Protein AF-A0A1G3IA11-F1 (afdb_monomer_lite)

Secondary structure (DSSP, 8-state):
-----------HHHHHHHHHHHHHTT--HHHHHHHHHHHHHHHSS-SS------HHHHHHHHSPP-----SSHHHHHHHHT-

Foldseek 3Di:
DDDDDDDDDDDPVVVVVVQVVCVVVVHDPVRVVVVQVVCCVVVVDGPDDPDPDPPVSVCVVPDDDDPDDDPDPVVVCVVVVD

pLDDT: mean 87.13, std 9.47, range [57.03, 98.0]

Radius of gyration: 21.88 Å; chains: 1; bounding box: 40×24×58 Å

Structure (mmCIF, N/CA/C/O backbone):
data_AF-A0A1G3IA11-F1
#
_entry.id   AF-A0A1G3IA11-F1
#
loop_
_atom_site.group_PDB
_atom_site.id
_atom_site.type_symbol
_atom_site.label_atom_id
_atom_site.label_alt_id
_atom_site.label_comp_id
_atom_site.label_asym_id
_atom_site.label_entity_id
_atom_site.label_seq_id
_atom_site.pdbx_PDB_ins_code
_atom_site.Cartn_x
_atom_site.Cartn_y
_atom_site.Cartn_z
_atom_site.occupancy
_atom_site.B_iso_or_equiv
_atom_site.auth_seq_id
_atom_site.auth_comp_id
_atom_site.auth_asym_id
_atom_site.auth_atom_id
_atom_site.pdbx_PDB_model_num
ATOM 1 N N . MET A 1 1 ? 13.199 -0.682 22.986 1.00 62.53 1 MET A N 1
ATOM 2 C CA . MET A 1 1 ? 12.772 -0.375 21.604 1.00 62.53 1 MET A CA 1
ATOM 3 C C . MET A 1 1 ? 11.834 0.821 21.674 1.00 62.53 1 MET A C 1
ATOM 5 O O . MET A 1 1 ? 10.910 0.776 22.474 1.00 62.53 1 MET A O 1
ATOM 9 N N . ARG A 1 2 ? 12.117 1.915 20.956 1.00 83.50 2 ARG A N 1
ATOM 10 C CA . ARG A 1 2 ? 11.207 3.072 20.905 1.00 83.50 2 ARG A CA 1
ATOM 11 C C . ARG A 1 2 ? 10.127 2.796 19.863 1.00 83.50 2 ARG A C 1
ATOM 13 O O . ARG A 1 2 ? 10.439 2.300 18.786 1.00 83.50 2 ARG A O 1
ATOM 20 N N . THR A 1 3 ? 8.881 3.085 20.204 1.00 89.38 3 THR A N 1
ATOM 21 C CA . THR A 1 3 ? 7.727 2.940 19.313 1.00 89.38 3 THR A CA 1
ATOM 22 C C . THR A 1 3 ? 7.083 4.299 19.115 1.00 89.38 3 THR A C 1
ATOM 24 O O . THR A 1 3 ? 6.920 5.039 20.083 1.00 89.38 3 THR A O 1
ATOM 27 N N . GLU A 1 4 ? 6.671 4.594 17.889 1.00 93.50 4 GLU A N 1
ATOM 28 C CA . GLU A 1 4 ? 5.865 5.771 17.575 1.00 93.50 4 GLU A CA 1
ATOM 29 C C . GLU A 1 4 ? 4.476 5.364 17.086 1.00 93.50 4 GLU A C 1
ATOM 31 O O . GLU A 1 4 ? 4.277 4.263 16.569 1.00 93.50 4 GLU A O 1
ATOM 36 N N . THR A 1 5 ? 3.498 6.246 17.300 1.00 93.19 5 THR A N 1
ATOM 37 C CA . THR A 1 5 ? 2.103 6.006 16.916 1.00 93.19 5 THR A CA 1
ATOM 38 C C . THR A 1 5 ? 1.797 6.701 15.599 1.00 93.19 5 THR A C 1
ATOM 40 O O . THR A 1 5 ? 1.941 7.915 15.489 1.00 93.19 5 THR A O 1
ATOM 43 N N . LEU A 1 6 ? 1.287 5.944 14.632 1.00 93.06 6 LEU A N 1
ATOM 44 C CA . LEU A 1 6 ? 0.789 6.468 13.366 1.00 93.06 6 LEU A CA 1
ATOM 45 C C . LEU A 1 6 ? -0.728 6.698 13.457 1.00 93.06 6 LEU A C 1
ATOM 47 O O . LEU A 1 6 ? -1.479 5.771 13.757 1.00 93.06 6 LEU A O 1
ATOM 51 N N . ARG A 1 7 ? -1.185 7.931 13.205 1.00 93.38 7 ARG A N 1
ATOM 52 C CA . ARG A 1 7 ? -2.613 8.291 13.143 1.00 93.38 7 ARG A CA 1
ATOM 53 C C . ARG A 1 7 ? -2.950 8.799 11.748 1.00 93.38 7 ARG A C 1
ATOM 55 O O . ARG A 1 7 ? -2.408 9.812 11.324 1.00 93.38 7 ARG A O 1
ATOM 62 N N . ILE A 1 8 ? -3.859 8.113 11.060 1.00 92.44 8 ILE A N 1
ATOM 63 C CA . ILE A 1 8 ? -4.268 8.432 9.688 1.00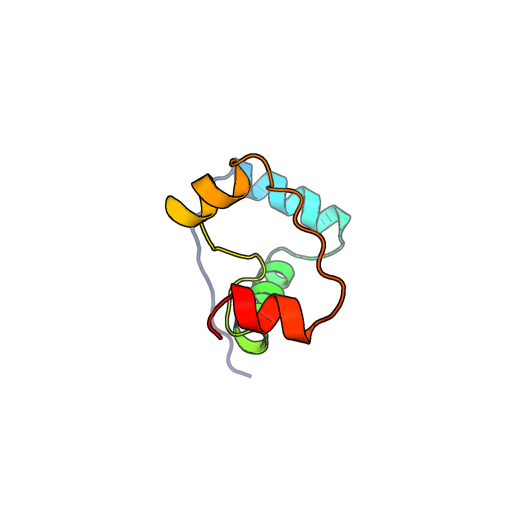 92.44 8 ILE A CA 1
ATOM 64 C C . ILE A 1 8 ? -5.796 8.493 9.637 1.00 92.44 8 ILE A C 1
ATOM 66 O O . ILE A 1 8 ? -6.473 7.653 10.230 1.00 92.44 8 ILE A O 1
ATOM 70 N N . ARG A 1 9 ? -6.337 9.494 8.936 1.00 96.12 9 ARG A N 1
ATOM 71 C CA . ARG A 1 9 ? -7.756 9.527 8.564 1.00 96.12 9 ARG A CA 1
ATOM 72 C C . ARG A 1 9 ? -7.929 8.775 7.255 1.00 96.12 9 ARG A C 1
ATOM 74 O O . ARG A 1 9 ? -7.215 9.063 6.302 1.00 96.12 9 ARG A O 1
ATOM 81 N N . ILE A 1 10 ? -8.873 7.845 7.226 1.00 94.94 10 ILE A N 1
ATOM 82 C CA . ILE A 1 10 ? -9.230 7.085 6.029 1.00 94.94 10 ILE A CA 1
ATOM 83 C C . ILE A 1 10 ? -10.746 7.048 5.908 1.00 94.94 10 ILE A C 1
ATOM 85 O O . ILE A 1 10 ? -11.452 7.166 6.914 1.00 94.94 10 ILE A O 1
ATOM 89 N N . GLU A 1 11 ? -11.235 6.884 4.688 1.00 98.00 11 GLU A N 1
ATOM 90 C CA . GLU A 1 11 ? -12.661 6.709 4.445 1.00 98.00 11 GLU A CA 1
ATOM 91 C C . GLU A 1 11 ? -13.169 5.431 5.141 1.00 98.00 11 GLU A C 1
ATOM 93 O O . GLU A 1 11 ? -12.493 4.396 5.082 1.00 98.00 11 GLU A O 1
ATOM 98 N N . PRO A 1 12 ? -14.332 5.473 5.821 1.00 97.06 12 PRO A N 1
ATOM 99 C CA . PRO A 1 12 ? -14.857 4.319 6.552 1.00 97.06 12 PRO A CA 1
ATOM 100 C C . PRO A 1 12 ? -15.059 3.086 5.669 1.00 97.06 12 PRO A C 1
ATOM 102 O O . PRO A 1 12 ? -14.731 1.974 6.082 1.00 97.06 12 PRO A O 1
ATOM 105 N N . ASP A 1 13 ? -15.541 3.291 4.445 1.00 97.75 13 ASP A N 1
ATOM 106 C CA . ASP A 1 13 ? -15.816 2.198 3.517 1.00 97.75 13 ASP A CA 1
ATOM 107 C C . ASP A 1 13 ? -14.511 1.566 3.035 1.00 97.75 13 ASP A C 1
ATOM 109 O O . ASP A 1 13 ? -14.363 0.344 3.079 1.00 97.75 13 ASP A O 1
ATOM 113 N N . LEU A 1 14 ? -13.514 2.383 2.679 1.00 96.81 14 LEU A N 1
ATOM 114 C CA . LEU A 1 14 ? -12.180 1.900 2.314 1.00 96.81 14 LEU A CA 1
ATOM 115 C C . LEU A 1 14 ? -11.556 1.068 3.443 1.00 96.81 14 LEU A C 1
ATOM 117 O O . LEU A 1 14 ? -10.979 0.009 3.188 1.00 96.81 14 LEU A O 1
ATOM 121 N N . LYS A 1 15 ? -11.709 1.515 4.698 1.00 95.12 15 LYS A N 1
ATOM 122 C CA . LYS A 1 15 ? -11.243 0.772 5.874 1.00 95.12 15 LYS A CA 1
ATOM 123 C C . LYS A 1 15 ? -11.868 -0.616 5.952 1.00 95.12 15 LYS A C 1
ATOM 125 O O . LYS A 1 15 ? -11.140 -1.588 6.132 1.00 95.12 15 LYS A O 1
ATOM 130 N N . GLN A 1 16 ? -13.194 -0.699 5.847 1.00 96.81 16 GLN A N 1
ATOM 131 C CA . GLN A 1 16 ? -13.907 -1.970 5.984 1.00 96.81 16 GLN A CA 1
ATOM 132 C C . GLN A 1 16 ? -13.488 -2.971 4.910 1.00 96.81 16 GLN A C 1
ATOM 134 O O . GLN A 1 16 ? -13.222 -4.130 5.228 1.00 96.81 16 GLN A O 1
ATOM 139 N N . HIS A 1 17 ? -13.378 -2.524 3.657 1.00 97.44 17 HIS A N 1
ATOM 140 C CA . HIS A 1 17 ? -12.960 -3.394 2.558 1.00 97.44 17 HIS A CA 1
ATOM 141 C C . HIS A 1 17 ? -11.526 -3.898 2.756 1.00 97.44 17 HIS A C 1
ATOM 143 O O . HIS A 1 17 ? -11.274 -5.095 2.630 1.00 97.44 17 HIS A O 1
ATOM 149 N N . ALA A 1 18 ? -10.595 -3.016 3.132 1.00 96.06 18 ALA A N 1
ATOM 150 C CA . ALA A 1 18 ? -9.218 -3.415 3.408 1.00 96.06 18 ALA A CA 1
ATOM 151 C C . ALA A 1 18 ? -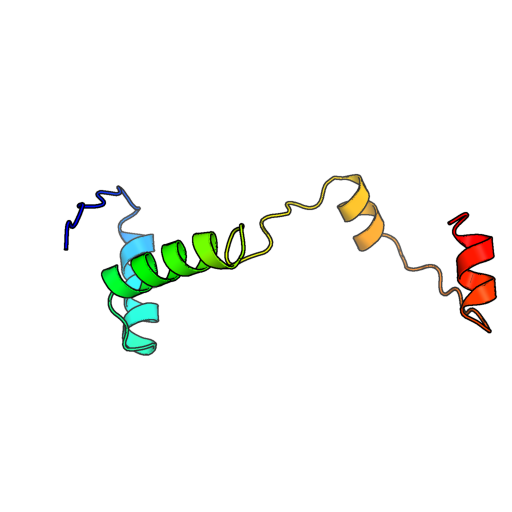9.130 -4.408 4.583 1.00 96.06 18 ALA A C 1
ATOM 153 O O . ALA A 1 18 ? -8.427 -5.412 4.493 1.00 96.06 18 ALA A O 1
ATOM 15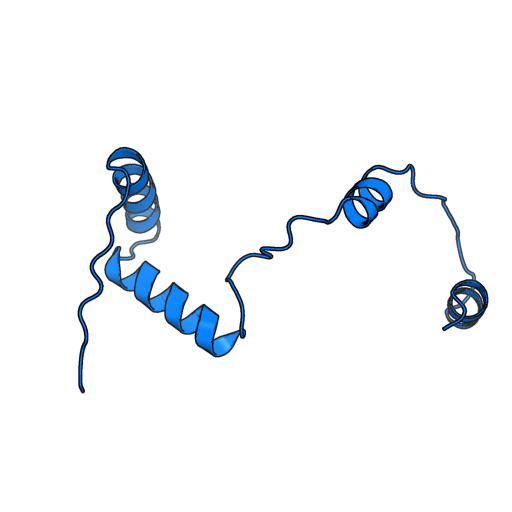4 N N . GLU A 1 19 ? -9.880 -4.177 5.665 1.00 95.50 19 GLU A N 1
ATOM 155 C CA . GLU A 1 19 ? -9.912 -5.075 6.828 1.00 95.50 19 GLU A CA 1
ATOM 156 C C . GLU A 1 19 ? -10.479 -6.461 6.493 1.00 95.50 19 GLU A C 1
ATOM 158 O O . GLU A 1 19 ? -9.995 -7.455 7.038 1.00 95.50 19 GLU A O 1
ATOM 163 N N . ALA A 1 20 ? -11.451 -6.552 5.582 1.00 97.00 20 ALA A N 1
ATOM 164 C CA . ALA A 1 20 ? -11.957 -7.835 5.098 1.00 97.00 20 ALA A CA 1
ATOM 165 C C . ALA A 1 20 ? -10.862 -8.635 4.370 1.00 97.00 20 ALA A C 1
ATOM 167 O O . ALA A 1 20 ? -10.656 -9.808 4.683 1.00 97.00 20 ALA A O 1
ATOM 168 N N . VAL A 1 21 ? -10.107 -7.979 3.482 1.00 97.44 21 VAL A N 1
ATOM 169 C CA . VAL A 1 21 ? -8.980 -8.598 2.764 1.00 97.44 21 VAL A CA 1
ATOM 170 C C . VAL A 1 21 ? -7.877 -9.022 3.735 1.00 97.44 21 VAL A C 1
ATOM 172 O O . VAL A 1 21 ? -7.386 -10.147 3.678 1.00 97.44 21 VAL A O 1
ATOM 175 N N . PHE A 1 22 ? -7.497 -8.160 4.679 1.00 96.75 22 PHE A N 1
ATOM 176 C CA . PHE A 1 22 ? -6.470 -8.496 5.668 1.00 96.75 22 PHE A CA 1
ATOM 177 C C . PHE A 1 22 ? -6.877 -9.663 6.566 1.00 96.75 22 PHE A C 1
ATOM 179 O O . PHE A 1 22 ? -6.037 -10.503 6.891 1.00 96.75 22 PHE A O 1
ATOM 186 N N . LYS A 1 23 ? -8.163 -9.761 6.918 1.00 96.12 23 LYS A N 1
ATOM 187 C CA . LYS A 1 23 ? -8.700 -10.890 7.679 1.00 96.12 23 LYS A CA 1
ATOM 188 C C . LYS A 1 23 ? -8.585 -12.203 6.907 1.00 96.12 23 LYS A C 1
ATOM 190 O O . LYS A 1 23 ? -8.218 -13.209 7.508 1.00 96.12 23 LYS A O 1
ATOM 195 N N . GLU A 1 24 ? -8.873 -12.194 5.609 1.00 97.19 24 GLU A N 1
ATOM 196 C CA . GLU A 1 24 ? -8.705 -13.368 4.744 1.00 97.19 24 GLU A CA 1
ATOM 197 C C . GLU A 1 24 ? -7.232 -13.794 4.648 1.00 97.19 24 GLU A C 1
ATOM 199 O O . GLU A 1 24 ? -6.920 -14.980 4.711 1.00 97.19 24 GLU A O 1
ATOM 204 N N . LEU A 1 25 ? -6.319 -12.821 4.613 1.00 96.12 25 LEU A N 1
ATOM 205 C CA . LEU A 1 25 ? -4.871 -13.047 4.639 1.00 96.12 25 LEU A CA 1
ATOM 206 C C . LEU A 1 25 ? -4.317 -13.397 6.034 1.00 96.12 25 LEU A C 1
ATOM 208 O O . LEU A 1 25 ? -3.132 -13.699 6.162 1.00 96.12 25 LEU A O 1
ATOM 212 N N . GLY A 1 26 ? -5.141 -13.344 7.086 1.00 96.19 26 GLY A N 1
ATOM 213 C CA . GLY A 1 26 ? -4.731 -13.639 8.460 1.00 96.19 26 GLY A CA 1
ATOM 214 C C . GLY A 1 26 ? -3.816 -12.588 9.099 1.00 96.19 26 GLY A C 1
ATOM 215 O O . GLY A 1 26 ? -3.133 -12.898 10.074 1.00 96.19 26 GLY A O 1
ATOM 216 N N . ILE A 1 27 ? -3.797 -11.355 8.583 1.00 96.56 27 ILE A N 1
ATOM 217 C CA . ILE A 1 27 ? -2.943 -10.269 9.085 1.00 96.56 27 ILE A CA 1
ATOM 218 C C . ILE A 1 27 ? -3.761 -9.142 9.712 1.00 96.56 27 ILE A C 1
ATOM 220 O O . ILE A 1 27 ? -4.906 -8.874 9.351 1.00 96.56 27 ILE A O 1
ATOM 224 N N . SER A 1 28 ? -3.156 -8.443 10.672 1.00 95.00 28 SER A N 1
ATOM 225 C CA . SER A 1 28 ? -3.773 -7.254 11.270 1.00 95.00 28 SER A CA 1
ATOM 226 C C . SER A 1 28 ? -3.527 -5.997 10.433 1.00 95.00 28 SER A C 1
ATOM 228 O O . SER A 1 28 ? -2.509 -5.876 9.751 1.00 95.00 28 SER A O 1
ATOM 230 N N . ASN A 1 29 ? -4.397 -4.994 10.580 1.00 93.31 29 ASN A N 1
ATOM 231 C CA . ASN A 1 29 ? -4.222 -3.677 9.955 1.00 93.31 29 ASN A CA 1
ATOM 232 C C . ASN A 1 29 ? -2.838 -3.070 10.265 1.00 93.31 29 ASN A C 1
ATOM 234 O O . ASN A 1 29 ? -2.116 -2.603 9.386 1.00 93.31 29 ASN A O 1
ATOM 238 N N . SER A 1 30 ? -2.422 -3.143 11.530 1.00 93.81 30 SER A N 1
ATOM 239 C CA . SER A 1 30 ? -1.115 -2.652 11.974 1.00 93.81 30 SER A CA 1
ATOM 240 C C . SER A 1 30 ? 0.051 -3.420 11.352 1.00 93.81 30 SER A C 1
ATOM 242 O O . SER A 1 30 ? 1.131 -2.862 11.173 1.00 93.81 30 SER A O 1
ATOM 244 N N . GLU A 1 31 ? -0.130 -4.703 11.054 1.00 95.19 31 GLU A N 1
ATOM 245 C CA . GLU A 1 31 ? 0.889 -5.529 10.414 1.00 95.19 31 GLU A CA 1
ATOM 246 C C . GLU A 1 31 ? 1.044 -5.198 8.938 1.00 95.19 31 GLU A C 1
ATOM 248 O O . GLU A 1 31 ? 2.171 -4.951 8.514 1.00 95.19 31 GLU A O 1
ATOM 253 N N . ALA A 1 32 ? -0.064 -5.061 8.209 1.00 94.69 32 ALA A N 1
ATOM 254 C CA . ALA A 1 32 ? -0.056 -4.601 6.823 1.00 94.69 32 ALA A CA 1
ATOM 255 C C . ALA A 1 32 ? 0.663 -3.246 6.686 1.00 94.69 32 ALA A C 1
ATOM 257 O O . ALA A 1 32 ? 1.551 -3.080 5.848 1.00 94.69 32 ALA A O 1
ATOM 258 N N . VAL A 1 33 ? 0.370 -2.297 7.583 1.00 94.00 33 VAL A N 1
ATOM 259 C CA . VAL A 1 33 ? 1.057 -0.998 7.607 1.00 94.00 33 VAL A CA 1
ATOM 260 C C . VAL A 1 33 ? 2.551 -1.162 7.905 1.00 94.00 33 VAL A C 1
ATOM 262 O O . VAL A 1 33 ? 3.381 -0.593 7.202 1.00 94.00 33 VAL A O 1
ATOM 265 N N . ARG A 1 34 ? 2.944 -1.969 8.899 1.00 94.12 34 ARG A N 1
ATOM 266 C CA . ARG A 1 34 ? 4.374 -2.221 9.170 1.00 94.12 34 ARG A CA 1
ATOM 267 C C . ARG A 1 34 ? 5.086 -2.871 7.982 1.00 94.12 34 ARG A C 1
ATOM 269 O O . ARG A 1 34 ? 6.238 -2.527 7.722 1.00 94.12 34 ARG A O 1
ATOM 276 N N . MET A 1 35 ? 4.428 -3.790 7.275 1.00 94.31 35 MET A N 1
ATOM 277 C CA . MET A 1 35 ? 4.964 -4.422 6.066 1.00 94.31 35 MET A CA 1
ATOM 278 C C . MET A 1 35 ? 5.200 -3.393 4.963 1.00 94.31 35 MET A C 1
ATOM 280 O O . MET A 1 35 ? 6.275 -3.393 4.370 1.00 94.31 35 MET A O 1
ATOM 284 N N . TYR A 1 36 ? 4.260 -2.467 4.758 1.00 93.25 36 TYR A N 1
ATOM 285 C CA . TYR A 1 36 ? 4.429 -1.360 3.817 1.00 93.25 36 TYR A CA 1
ATOM 286 C C . TYR A 1 36 ? 5.689 -0.531 4.117 1.00 93.25 36 TYR A C 1
ATOM 288 O O . TYR A 1 36 ? 6.519 -0.335 3.234 1.00 93.25 36 TYR A O 1
ATOM 296 N N . TYR A 1 37 ? 5.904 -0.112 5.369 1.00 94.00 37 TYR A N 1
ATOM 297 C CA . TYR A 1 37 ? 7.116 0.643 5.726 1.00 94.00 37 TYR A CA 1
ATOM 298 C C . TYR A 1 37 ? 8.397 -0.165 5.497 1.00 94.00 37 TYR A C 1
ATOM 300 O O . TYR A 1 37 ? 9.390 0.379 5.017 1.00 94.00 37 TYR A O 1
ATOM 308 N N . ARG A 1 38 ? 8.384 -1.468 5.808 1.00 94.31 38 ARG A N 1
ATOM 309 C CA . ARG A 1 38 ? 9.530 -2.347 5.527 1.00 94.31 38 ARG A CA 1
ATOM 310 C C . ARG A 1 38 ? 9.815 -2.440 4.034 1.00 94.31 38 ARG A C 1
ATOM 312 O O . ARG A 1 38 ? 10.982 -2.411 3.659 1.00 94.31 38 ARG A O 1
ATOM 319 N N . TRP A 1 39 ? 8.776 -2.510 3.205 1.00 93.94 39 TRP A N 1
ATOM 320 C CA . TRP A 1 39 ? 8.932 -2.503 1.756 1.00 93.94 39 TRP A CA 1
ATOM 321 C C . TRP A 1 39 ? 9.579 -1.211 1.270 1.00 93.94 39 TRP A C 1
ATOM 323 O O . TRP A 1 39 ? 10.563 -1.267 0.543 1.00 93.94 39 TRP A O 1
ATOM 333 N N . VAL A 1 40 ? 9.076 -0.057 1.714 1.00 93.50 40 VAL A N 1
ATOM 334 C CA . VAL A 1 40 ? 9.622 1.248 1.309 1.00 93.50 40 VAL A CA 1
ATOM 335 C C . VAL A 1 40 ? 11.104 1.361 1.658 1.00 93.50 40 VAL A C 1
ATOM 337 O O . VAL A 1 40 ? 11.899 1.806 0.833 1.00 93.50 40 VAL A O 1
ATOM 340 N N . VAL A 1 41 ? 11.492 0.905 2.851 1.00 94.50 41 VAL A N 1
ATOM 341 C CA . VAL A 1 41 ? 12.897 0.904 3.284 1.00 94.50 41 VAL A CA 1
ATOM 342 C C . VAL A 1 41 ? 13.746 -0.071 2.465 1.00 94.50 41 VAL A C 1
ATOM 344 O O . VAL A 1 41 ? 14.865 0.271 2.096 1.00 94.50 41 VAL A O 1
ATOM 347 N N . ALA A 1 42 ? 13.242 -1.274 2.181 1.00 93.69 42 ALA A N 1
ATOM 348 C CA . ALA A 1 42 ? 14.005 -2.305 1.478 1.00 93.69 42 ALA A CA 1
ATOM 349 C C . ALA A 1 42 ? 14.126 -2.045 -0.033 1.00 93.69 42 ALA A C 1
ATOM 351 O O . ALA A 1 42 ? 15.185 -2.268 -0.611 1.00 93.69 42 ALA A O 1
ATOM 352 N N . GLY A 1 43 ? 13.043 -1.597 -0.668 1.00 87.25 43 GLY A N 1
ATOM 353 C CA . GLY A 1 43 ? 12.943 -1.413 -2.115 1.00 87.25 43 GLY A CA 1
ATOM 354 C C . GLY A 1 43 ? 13.251 0.002 -2.601 1.00 87.25 43 GLY A C 1
ATOM 355 O O . GLY A 1 43 ? 13.345 0.209 -3.806 1.00 87.25 43 GLY A O 1
ATOM 356 N N . GLY A 1 44 ? 13.378 0.987 -1.704 1.00 88.25 44 GLY A N 1
ATOM 357 C CA . GLY A 1 44 ? 13.607 2.386 -2.086 1.00 88.25 44 GLY A CA 1
ATOM 358 C C . GLY A 1 44 ? 12.444 3.010 -2.868 1.00 88.25 44 GLY A C 1
ATOM 359 O O . GLY A 1 44 ? 12.643 3.961 -3.619 1.00 88.25 44 GLY A O 1
ATOM 360 N N . GLY A 1 45 ? 11.234 2.466 -2.721 1.00 86.69 45 GLY A N 1
ATOM 361 C CA . GLY A 1 45 ? 10.068 2.847 -3.510 1.00 86.69 45 GLY A CA 1
ATOM 362 C C . GLY A 1 45 ? 8.776 2.216 -2.996 1.00 86.69 45 GLY A C 1
ATOM 363 O O . GLY A 1 45 ? 8.754 1.534 -1.972 1.00 86.69 45 GLY A O 1
ATOM 364 N N . LEU A 1 46 ? 7.674 2.463 -3.699 1.00 87.44 46 LEU A N 1
ATOM 365 C CA . LEU A 1 46 ? 6.367 1.905 -3.351 1.00 87.44 46 LEU A CA 1
ATOM 366 C C . LEU A 1 46 ? 6.281 0.408 -3.725 1.00 87.44 46 LEU A C 1
ATOM 368 O O . LEU A 1 46 ? 6.995 -0.045 -4.618 1.00 87.44 46 LEU A O 1
ATOM 372 N N . PRO A 1 47 ? 5.408 -0.379 -3.063 1.00 84.00 47 PRO A N 1
ATOM 373 C CA . PRO A 1 47 ? 5.170 -1.796 -3.388 1.00 84.00 47 PRO A CA 1
ATOM 374 C C . PRO A 1 47 ? 4.417 -2.034 -4.692 1.00 84.00 47 PRO A C 1
ATOM 376 O O . PRO A 1 47 ? 4.120 -3.169 -5.047 1.00 84.00 47 PRO A O 1
ATOM 379 N N . PHE A 1 48 ? 4.116 -0.964 -5.406 1.00 83.69 48 PHE A N 1
ATOM 380 C CA . PHE A 1 48 ? 3.524 -0.971 -6.723 1.00 83.69 48 PHE A CA 1
ATOM 381 C C . PHE A 1 48 ? 4.242 0.082 -7.558 1.00 83.69 48 PHE A C 1
ATOM 383 O O . PHE A 1 48 ? 4.756 1.072 -7.026 1.00 83.69 48 PHE A O 1
ATOM 390 N N . ASP A 1 49 ? 4.276 -0.138 -8.867 1.00 73.56 49 ASP A N 1
ATOM 391 C CA . ASP A 1 49 ? 4.895 0.797 -9.793 1.00 73.56 49 ASP A CA 1
ATOM 392 C C . ASP A 1 49 ? 4.002 2.042 -9.882 1.00 73.56 49 ASP A C 1
ATOM 394 O O . ASP A 1 49 ? 3.016 2.090 -10.611 1.00 73.56 49 ASP A O 1
ATOM 398 N N . ALA A 1 50 ? 4.307 3.058 -9.075 1.00 65.44 50 ALA A N 1
ATOM 399 C CA . ALA A 1 50 ? 3.575 4.323 -9.051 1.00 65.44 50 ALA A CA 1
ATOM 400 C C . ALA A 1 50 ? 3.925 5.225 -10.249 1.00 65.44 50 ALA A C 1
ATOM 402 O O . ALA A 1 50 ? 3.823 6.451 -10.176 1.00 65.44 50 ALA A O 1
ATOM 403 N N . LYS A 1 51 ? 4.366 4.630 -11.359 1.00 67.56 51 LYS A N 1
ATOM 404 C CA . LYS A 1 51 ? 4.555 5.328 -12.621 1.00 67.56 51 LYS A CA 1
ATOM 405 C C . LYS A 1 51 ? 3.188 5.474 -13.259 1.00 67.56 51 LYS A C 1
ATOM 407 O O . LYS A 1 51 ? 2.713 4.575 -13.942 1.00 67.56 51 LYS A O 1
ATOM 412 N N . VAL A 1 52 ? 2.561 6.629 -13.055 1.00 68.00 52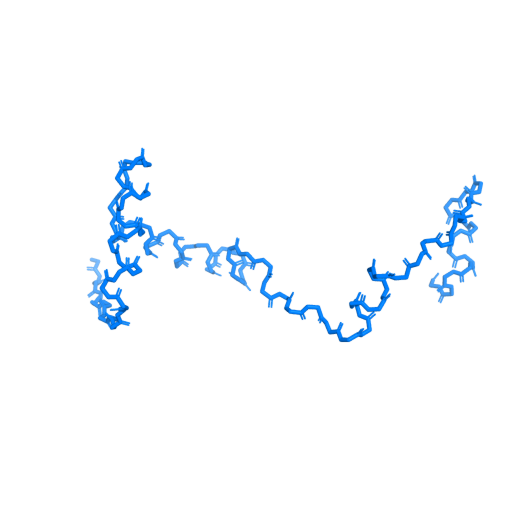 VAL A N 1
ATOM 413 C CA . VAL A 1 52 ? 1.569 7.097 -14.025 1.00 68.00 52 VAL A CA 1
ATOM 414 C C . VAL A 1 52 ? 2.340 7.241 -15.337 1.00 68.00 52 VAL A C 1
ATOM 416 O O . VAL A 1 52 ? 3.257 8.071 -15.385 1.00 68.00 52 VAL A O 1
ATOM 419 N N . PRO A 1 53 ? 2.072 6.411 -16.362 1.00 73.62 53 PRO A N 1
ATOM 420 C CA . PRO A 1 53 ? 2.843 6.480 -17.586 1.00 73.62 53 PRO A CA 1
ATOM 421 C C . PRO A 1 53 ? 2.651 7.881 -18.162 1.00 73.62 53 PRO A C 1
ATOM 423 O O . PRO A 1 53 ? 1.528 8.383 -18.254 1.00 73.62 53 PRO A O 1
ATOM 426 N N . ASN A 1 54 ? 3.755 8.557 -18.480 1.00 80.44 54 ASN A N 1
ATOM 427 C CA . ASN A 1 54 ? 3.663 9.871 -19.105 1.00 80.44 54 ASN A CA 1
ATOM 428 C C . ASN A 1 54 ? 2.991 9.733 -20.485 1.00 80.44 54 ASN A C 1
ATOM 430 O O . ASN A 1 54 ? 2.846 8.631 -21.017 1.00 80.44 54 ASN A O 1
ATOM 434 N N . ILE A 1 55 ? 2.566 10.853 -21.074 1.00 82.31 55 ILE A N 1
ATOM 435 C CA . ILE A 1 55 ? 1.833 10.838 -22.351 1.00 82.31 55 ILE A CA 1
ATOM 436 C C . ILE A 1 55 ? 2.617 10.083 -23.439 1.00 82.31 55 ILE A C 1
ATOM 438 O O . ILE A 1 55 ? 2.010 9.380 -24.240 1.00 82.31 55 ILE A O 1
ATOM 442 N N . GLU A 1 56 ? 3.947 10.185 -23.453 1.00 84.25 56 GLU A N 1
ATOM 443 C CA . GLU A 1 56 ? 4.800 9.468 -24.409 1.00 84.25 56 GLU A CA 1
ATOM 444 C C . GLU A 1 56 ? 4.777 7.951 -24.187 1.00 84.25 56 GLU A C 1
ATOM 446 O O . GLU A 1 56 ? 4.569 7.199 -25.135 1.00 84.25 56 GLU A O 1
ATOM 451 N N . THR A 1 57 ? 4.882 7.502 -22.935 1.00 82.56 57 THR A N 1
ATOM 452 C CA . THR A 1 57 ? 4.783 6.083 -22.561 1.00 82.56 57 THR A CA 1
ATOM 453 C C . THR A 1 57 ? 3.396 5.537 -22.893 1.00 82.56 57 THR A C 1
ATOM 455 O O . THR A 1 57 ? 3.278 4.452 -23.454 1.00 82.56 57 THR A O 1
ATOM 458 N N . MET A 1 58 ? 2.337 6.309 -22.622 1.00 82.88 58 MET A N 1
ATOM 459 C CA . MET A 1 58 ? 0.968 5.936 -22.989 1.00 82.88 58 MET A CA 1
ATOM 460 C C . MET A 1 58 ? 0.797 5.807 -24.503 1.00 82.88 58 MET A C 1
ATOM 462 O O . MET A 1 58 ? 0.179 4.850 -24.957 1.00 82.88 58 MET A O 1
ATOM 466 N N . ARG A 1 59 ? 1.350 6.736 -25.297 1.00 83.38 59 ARG A N 1
ATOM 467 C CA . ARG A 1 59 ? 1.312 6.635 -26.765 1.00 83.38 59 ARG A CA 1
ATOM 468 C C . ARG A 1 59 ? 2.069 5.412 -27.265 1.00 83.38 59 ARG A C 1
ATOM 470 O O . ARG A 1 59 ? 1.562 4.752 -28.156 1.00 83.38 59 ARG A O 1
ATOM 477 N N . ALA A 1 60 ? 3.231 5.100 -26.695 1.00 83.25 60 ALA A N 1
ATOM 478 C C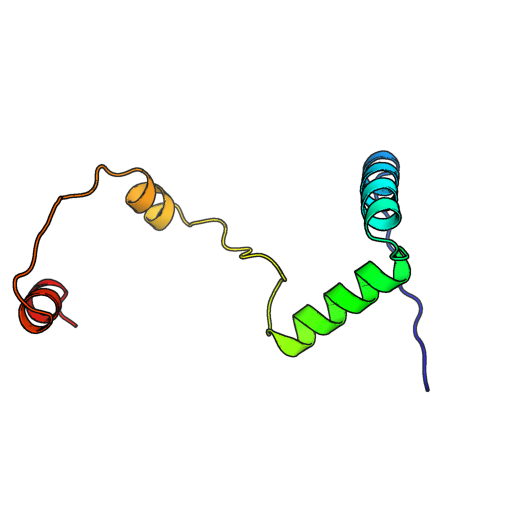A . ALA A 1 60 ? 4.000 3.918 -27.077 1.00 83.25 60 ALA A CA 1
ATOM 479 C C . ALA A 1 60 ? 3.262 2.608 -26.747 1.00 83.25 60 ALA A C 1
ATOM 481 O O . ALA A 1 60 ? 3.282 1.686 -27.551 1.00 83.25 60 ALA A O 1
ATOM 482 N N . ILE A 1 61 ? 2.574 2.538 -25.600 1.00 82.88 61 ILE A N 1
ATOM 483 C CA . ILE A 1 61 ? 1.761 1.371 -25.211 1.00 82.88 61 ILE A CA 1
ATOM 484 C C . ILE A 1 61 ? 0.533 1.206 -26.122 1.00 82.88 61 ILE A C 1
ATOM 486 O O . ILE A 1 61 ? 0.130 0.083 -26.407 1.00 82.88 61 ILE A O 1
ATOM 490 N N . LEU A 1 62 ? -0.088 2.315 -26.537 1.00 84.38 62 LEU A N 1
ATOM 491 C CA . LEU A 1 62 ? -1.305 2.316 -27.359 1.00 84.38 62 LEU A CA 1
ATOM 492 C C . LEU A 1 62 ? -1.032 2.270 -28.869 1.00 84.38 62 LEU A C 1
ATOM 494 O O . LEU A 1 62 ? -1.968 2.064 -29.639 1.00 84.38 62 LEU A O 1
ATOM 498 N N . ALA A 1 63 ? 0.206 2.512 -29.300 1.00 82.19 63 ALA A N 1
ATOM 499 C CA . ALA A 1 63 ? 0.597 2.388 -30.695 1.00 82.19 63 ALA A CA 1
ATOM 500 C C . ALA A 1 63 ? 0.581 0.912 -31.112 1.00 82.19 63 ALA A C 1
ATOM 502 O O . ALA A 1 63 ? 0.961 0.035 -30.337 1.00 82.19 63 ALA A O 1
ATOM 503 N N . GLU A 1 64 ? 0.156 0.635 -32.346 1.00 75.38 64 GLU A N 1
ATOM 504 C CA . GLU A 1 64 ? 0.304 -0.703 -32.913 1.00 75.38 64 GLU A CA 1
ATOM 505 C C . GLU A 1 64 ? 1.800 -1.038 -32.996 1.00 75.38 64 GLU A C 1
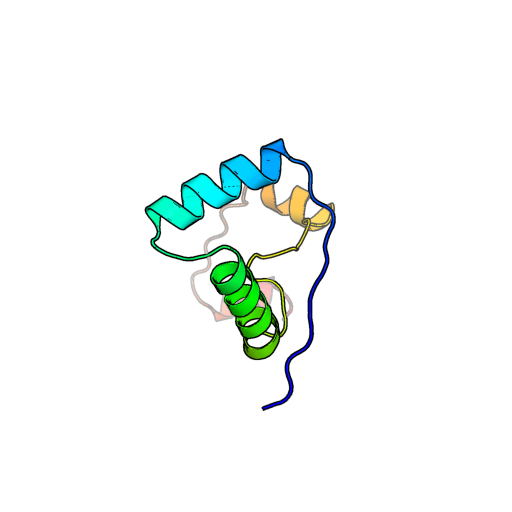ATOM 507 O O . GLU A 1 64 ? 2.579 -0.222 -33.504 1.00 75.38 64 GLU A O 1
ATOM 512 N N . PRO A 1 65 ? 2.233 -2.191 -32.460 1.00 73.38 65 PRO A N 1
ATOM 513 C CA . PRO A 1 65 ? 3.639 -2.542 -32.466 1.00 73.38 65 PRO A CA 1
ATOM 514 C C . PRO A 1 65 ? 4.100 -2.733 -33.911 1.00 73.38 65 PRO A C 1
ATOM 516 O O . PRO A 1 65 ? 3.547 -3.547 -34.649 1.00 73.38 65 PRO A O 1
ATOM 519 N N . GLU A 1 66 ? 5.145 -2.012 -34.313 1.00 72.94 66 GLU A N 1
ATOM 520 C CA . GLU A 1 66 ? 5.873 -2.376 -35.522 1.00 72.94 66 GLU A CA 1
ATOM 521 C C . GLU A 1 66 ? 6.569 -3.716 -35.263 1.00 72.94 66 GLU A C 1
ATOM 523 O O . GLU A 1 66 ? 7.510 -3.798 -34.468 1.00 72.94 66 GLU A O 1
ATOM 528 N N . GLU A 1 67 ? 6.104 -4.785 -35.913 1.00 70.94 67 GLU A N 1
ATOM 529 C CA . GLU A 1 67 ? 6.769 -6.087 -35.877 1.00 70.94 67 GLU A CA 1
ATOM 530 C C . GLU A 1 67 ? 8.123 -5.996 -36.590 1.00 70.94 67 GLU A C 1
ATOM 532 O O . GLU A 1 67 ? 8.259 -6.248 -37.789 1.00 70.94 67 GLU A O 1
ATOM 537 N N . ARG A 1 68 ? 9.156 -5.621 -35.837 1.00 76.81 68 ARG A N 1
ATOM 538 C CA . ARG A 1 68 ? 10.546 -5.655 -36.287 1.00 76.81 68 ARG A CA 1
ATOM 539 C C . ARG A 1 68 ? 11.220 -6.891 -35.714 1.00 76.81 68 ARG A C 1
ATOM 541 O O . ARG A 1 68 ? 11.328 -7.058 -34.501 1.00 76.81 68 ARG A O 1
ATOM 548 N N . THR A 1 69 ? 11.681 -7.766 -36.601 1.00 77.38 69 THR A N 1
ATOM 549 C CA . THR A 1 69 ? 12.489 -8.931 -36.227 1.00 77.38 69 THR A CA 1
ATOM 550 C C . THR A 1 69 ? 13.946 -8.626 -36.531 1.00 77.38 69 THR A C 1
ATOM 552 O O . THR A 1 69 ? 14.270 -8.206 -37.638 1.00 77.38 69 THR A O 1
ATOM 555 N N . TYR A 1 70 ? 14.824 -8.865 -35.561 1.00 83.75 70 TYR A N 1
ATOM 556 C CA . TYR A 1 70 ? 16.265 -8.702 -35.723 1.00 83.75 70 TYR A CA 1
ATOM 557 C C . TYR A 1 70 ? 16.930 -10.075 -35.669 1.00 83.75 70 TYR A C 1
ATOM 559 O O . TYR A 1 70 ? 16.590 -10.903 -34.821 1.00 83.75 70 TYR A O 1
ATOM 567 N N . GLY A 1 71 ? 17.879 -10.323 -36.570 1.00 86.00 71 GLY A N 1
ATOM 568 C CA . GLY A 1 71 ? 18.599 -11.593 -36.655 1.00 86.00 71 GLY A CA 1
ATOM 569 C C . GLY A 1 71 ? 19.683 -11.735 -35.588 1.00 86.00 71 GLY A C 1
ATOM 570 O O . GLY A 1 71 ? 20.134 -12.844 -35.298 1.00 86.00 71 GLY A O 1
ATOM 571 N N . SER A 1 72 ? 20.110 -10.628 -34.975 1.00 86.50 72 SER A N 1
ATOM 572 C CA . SER A 1 72 ? 21.066 -10.654 -33.871 1.00 86.50 72 SER A CA 1
ATOM 573 C C . SER A 1 72 ? 20.961 -9.433 -32.959 1.00 86.50 72 SER A C 1
ATOM 575 O O . SER A 1 72 ? 20.527 -8.354 -33.356 1.00 86.50 72 SER A O 1
ATOM 577 N N . PHE A 1 73 ? 21.466 -9.574 -31.731 1.00 84.31 73 PHE A N 1
ATOM 578 C CA . PHE A 1 73 ? 21.567 -8.472 -30.769 1.00 84.31 73 PHE A CA 1
ATOM 579 C C . PHE A 1 73 ? 22.404 -7.286 -31.294 1.00 84.31 73 PHE A C 1
ATOM 581 O O . PHE A 1 73 ? 22.166 -6.138 -30.930 1.00 84.31 73 PHE A O 1
ATOM 588 N N . SER A 1 74 ? 23.370 -7.545 -32.186 1.00 85.38 74 SER A N 1
ATOM 589 C CA . SER A 1 74 ? 24.184 -6.489 -32.805 1.00 85.38 74 SER A CA 1
ATOM 590 C C . SER A 1 74 ? 23.400 -5.618 -33.789 1.00 85.38 74 SER A C 1
ATOM 592 O O . SER A 1 74 ? 23.757 -4.456 -33.973 1.00 85.38 74 SER A O 1
ATOM 594 N N . GLU A 1 75 ? 22.348 -6.154 -34.409 1.00 85.56 75 GLU A N 1
ATOM 595 C CA . GLU A 1 75 ? 21.477 -5.399 -35.318 1.00 85.56 75 GLU A CA 1
ATOM 596 C C . GLU A 1 75 ? 20.544 -4.467 -34.547 1.00 85.56 75 GLU A C 1
ATOM 598 O O . GLU A 1 75 ? 20.440 -3.299 -34.906 1.00 85.56 75 GLU A O 1
ATOM 603 N N . ILE A 1 76 ? 19.970 -4.944 -33.436 1.00 86.25 76 ILE A N 1
ATOM 604 C CA . ILE A 1 76 ? 19.137 -4.128 -32.535 1.00 86.25 76 ILE A CA 1
ATOM 605 C C . ILE A 1 76 ? 19.910 -2.894 -32.079 1.00 86.25 76 ILE A C 1
ATOM 607 O O . ILE A 1 76 ? 19.408 -1.778 -32.128 1.00 86.25 76 ILE A O 1
ATOM 611 N N . ARG A 1 77 ? 21.164 -3.091 -31.661 1.00 83.50 77 ARG A N 1
ATOM 612 C CA . ARG A 1 77 ? 21.992 -2.007 -31.139 1.00 83.50 77 ARG A CA 1
ATOM 613 C C . ARG A 1 77 ? 22.324 -0.947 -32.197 1.00 83.50 77 ARG A C 1
ATOM 615 O O . ARG A 1 77 ? 22.348 0.234 -31.884 1.00 83.50 77 ARG A O 1
ATOM 622 N N . LYS A 1 78 ? 22.546 -1.362 -33.450 1.00 85.25 78 LYS A N 1
ATOM 623 C CA . LYS A 1 78 ? 22.757 -0.427 -34.568 1.00 85.25 78 LYS A CA 1
ATOM 624 C C . LYS A 1 78 ? 21.507 0.392 -34.890 1.00 85.25 78 LYS A C 1
ATOM 626 O O . LYS A 1 78 ? 21.652 1.546 -35.262 1.00 85.25 78 LYS A O 1
ATOM 631 N N . ASP A 1 79 ? 20.322 -0.206 -34.779 1.00 83.06 79 ASP A N 1
ATOM 632 C CA . ASP A 1 79 ? 19.048 0.479 -35.040 1.00 83.06 79 ASP A CA 1
ATOM 633 C C . ASP A 1 79 ? 18.645 1.409 -33.883 1.00 83.06 79 ASP A C 1
ATOM 635 O O . ASP A 1 79 ? 18.083 2.475 -34.107 1.00 83.06 79 ASP A O 1
ATOM 639 N N . ALA A 1 80 ? 18.973 1.034 -32.643 1.00 79.88 80 ALA A N 1
ATOM 640 C CA . ALA A 1 80 ? 18.641 1.803 -31.444 1.00 79.88 80 ALA A CA 1
ATOM 641 C C . ALA A 1 80 ? 19.570 3.007 -31.178 1.00 79.88 80 ALA A C 1
ATOM 643 O O . ALA A 1 80 ? 19.268 3.797 -30.289 1.00 79.88 80 ALA A O 1
ATOM 644 N N . ASP A 1 81 ? 20.673 3.148 -31.922 1.00 69.88 81 ASP A N 1
ATOM 645 C CA . ASP A 1 81 ? 21.690 4.201 -31.741 1.00 69.88 81 ASP A CA 1
ATOM 646 C C . ASP A 1 81 ? 22.242 4.278 -30.293 1.00 69.88 81 ASP A C 1
ATOM 648 O O . ASP A 1 81 ? 22.477 5.358 -29.748 1.00 69.88 81 ASP A O 1
ATOM 652 N N . VAL A 1 82 ? 22.422 3.108 -29.651 1.00 57.03 82 VAL A N 1
ATOM 653 C CA . VAL A 1 82 ? 22.946 2.941 -28.270 1.00 57.03 82 VAL A CA 1
ATOM 654 C C . VAL A 1 82 ? 24.230 2.120 -28.243 1.00 57.03 82 VAL A C 1
ATOM 656 O O . VAL A 1 82 ? 24.337 1.147 -29.017 1.00 57.03 82 VAL A O 1
#

Sequence (82 aa):
MRTETLRIRIEPDLKQHAEAVFKELGISNSEAVRMYYRWVVAGGGLPFDAKVPNIETMRAILAEPEERTYGSFSEIRKDADV